Protein AF-A0A0F9CA44-F1 (afdb_monomer_lite)

Sequence (95 aa):
MKGIEESKGGMDEMVSPLTENEASYSPLQLHFLRRLNRLLRLRQEQAPELNGDGVRLIDRAIYATYCDATDVGVAEEAQSLLRRVPAPSSGRTEA

Secondary structure (DSSP, 8-state):
-----------SS-S-S-TTTGGGS-HHHHHHHHHHHHHHHHHHHHTTTS-HHHHHHHHHHHHHHHHHHHHTT-HHHHHHHHHHSPPP-------

Radius of gyration: 18.45 Å; chains: 1; bounding box: 57×18×60 Å

Foldseek 3Di:
DDDDPPPPDDPPPPDDPPPDCPVVDDPQLVVLLVQLLVLLVCLVVCVVVDDPVVNVVSVVSNVVSLVSNVVSPNNVSSVVSVVVRPDPPPPPPDD

Org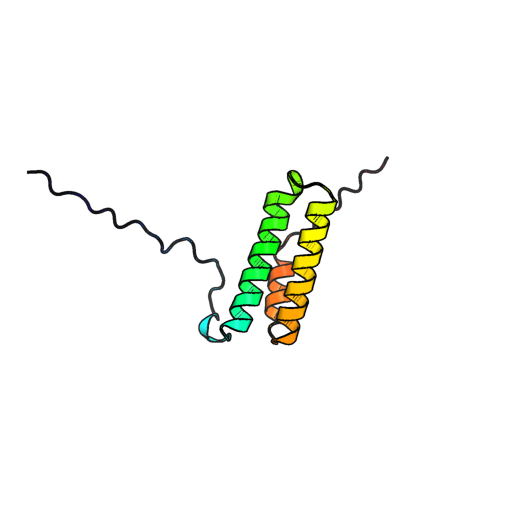anism: NCBI:txid412755

Structure (mmCIF, N/CA/C/O backbone):
data_AF-A0A0F9CA44-F1
#
_entry.id   AF-A0A0F9CA44-F1
#
loop_
_atom_site.group_PDB
_atom_site.id
_atom_site.type_symbol
_atom_site.label_atom_id
_atom_site.label_alt_id
_atom_site.label_comp_id
_atom_site.label_asym_id
_atom_site.label_entity_id
_atom_site.label_seq_id
_atom_site.pdbx_PDB_ins_code
_atom_site.Cartn_x
_atom_site.Cartn_y
_atom_site.Cartn_z
_atom_site.occupancy
_atom_site.B_iso_or_equiv
_atom_site.auth_seq_id
_atom_site.auth_comp_id
_atom_site.auth_asym_id
_atom_site.auth_atom_id
_atom_site.pdbx_PDB_model_num
ATOM 1 N N . MET A 1 1 ? 48.188 8.105 29.517 1.00 41.94 1 MET A N 1
ATOM 2 C CA . MET A 1 1 ? 47.138 7.073 29.376 1.00 41.94 1 MET A CA 1
ATOM 3 C C . MET A 1 1 ? 45.920 7.757 28.780 1.00 41.94 1 MET A C 1
ATOM 5 O O . MET A 1 1 ? 45.415 8.695 29.378 1.00 41.94 1 MET A O 1
ATOM 9 N N . LYS A 1 2 ? 45.585 7.405 27.536 1.00 40.84 2 LYS A N 1
ATOM 10 C CA . LYS A 1 2 ? 44.593 8.074 26.683 1.00 40.84 2 LYS A CA 1
ATOM 11 C C . LYS A 1 2 ? 43.225 7.447 26.976 1.00 40.84 2 LYS A C 1
ATOM 13 O O . LYS A 1 2 ? 43.048 6.264 26.709 1.00 40.84 2 LYS A O 1
ATOM 18 N N . GLY A 1 3 ? 42.326 8.207 27.602 1.00 45.72 3 GLY A N 1
ATOM 19 C CA . GLY A 1 3 ? 40.940 7.800 27.834 1.00 45.72 3 GLY A CA 1
ATOM 20 C C . GLY A 1 3 ? 40.184 7.818 26.512 1.00 45.72 3 GLY A C 1
ATOM 21 O O . GLY A 1 3 ? 40.233 8.807 25.788 1.00 45.72 3 GLY A O 1
ATOM 22 N N . ILE A 1 4 ? 39.589 6.684 26.176 1.00 53.28 4 ILE A N 1
ATOM 23 C CA . ILE A 1 4 ? 38.880 6.417 24.930 1.00 53.28 4 ILE A CA 1
ATOM 24 C C . ILE A 1 4 ? 37.559 7.191 24.950 1.00 53.28 4 ILE A C 1
ATOM 26 O O . ILE A 1 4 ? 36.756 7.025 25.864 1.00 53.28 4 ILE A O 1
ATOM 30 N N . GLU A 1 5 ? 37.358 8.045 23.948 1.00 50.03 5 GLU A N 1
ATOM 31 C CA . GLU A 1 5 ? 36.068 8.651 23.631 1.00 50.03 5 GLU A CA 1
ATOM 32 C C . GLU A 1 5 ? 35.124 7.554 23.132 1.00 50.03 5 GLU A C 1
ATOM 34 O O . GLU A 1 5 ? 35.233 7.083 21.998 1.00 50.03 5 GLU A O 1
ATOM 39 N N . GLU A 1 6 ? 34.184 7.133 23.974 1.00 44.97 6 GLU A N 1
ATOM 40 C CA . GLU A 1 6 ? 33.041 6.350 23.519 1.00 44.97 6 GLU A CA 1
ATOM 41 C C . GLU A 1 6 ? 32.051 7.293 22.825 1.00 44.97 6 GLU A C 1
ATOM 43 O O . GLU A 1 6 ? 31.133 7.847 23.429 1.00 44.97 6 GLU A O 1
ATOM 48 N N . SER A 1 7 ? 32.262 7.481 21.519 1.00 48.00 7 SER A N 1
ATOM 49 C CA . SER A 1 7 ? 31.226 7.933 20.590 1.00 48.00 7 SER A CA 1
ATOM 50 C C . SER A 1 7 ? 30.077 6.930 20.617 1.00 48.00 7 SER A C 1
ATOM 52 O O . SER A 1 7 ? 30.065 5.941 19.881 1.00 48.00 7 SER A O 1
ATOM 54 N N . LYS A 1 8 ? 29.094 7.170 21.484 1.00 47.44 8 LYS A N 1
ATOM 55 C CA . LYS A 1 8 ? 27.826 6.448 21.455 1.00 47.44 8 LYS A CA 1
ATOM 56 C C . LYS A 1 8 ? 27.002 7.027 20.309 1.00 47.44 8 LYS A C 1
ATOM 58 O O . LYS A 1 8 ? 26.297 8.018 20.466 1.00 47.44 8 LYS A O 1
ATOM 63 N N . GLY A 1 9 ? 27.214 6.441 19.131 1.00 41.53 9 GLY A N 1
ATOM 64 C CA . GLY A 1 9 ? 26.587 6.817 17.873 1.00 41.53 9 GLY A CA 1
ATOM 65 C C . GLY A 1 9 ? 25.073 6.942 17.998 1.00 41.53 9 GLY A C 1
ATOM 66 O O . GLY A 1 9 ? 24.399 6.059 18.535 1.00 41.53 9 GLY A O 1
ATOM 67 N N . GLY A 1 10 ? 24.568 8.063 17.484 1.00 48.19 10 GLY A N 1
ATOM 68 C CA . GLY A 1 10 ? 23.154 8.327 17.298 1.00 48.19 10 GLY A CA 1
ATOM 69 C C . GLY A 1 10 ? 22.545 7.293 16.360 1.00 48.19 10 GLY A C 1
ATOM 70 O O . GLY A 1 10 ? 22.714 7.353 15.148 1.00 48.19 10 GLY A O 1
ATOM 71 N N . MET A 1 11 ? 21.822 6.343 16.943 1.00 51.22 11 MET A N 1
ATOM 72 C CA . MET A 1 11 ? 20.852 5.500 16.238 1.00 51.22 11 MET A CA 1
ATOM 73 C C . MET A 1 11 ? 19.429 6.068 16.373 1.00 51.22 11 MET A C 1
ATOM 75 O O . MET A 1 11 ? 18.460 5.358 16.128 1.00 51.22 11 MET A O 1
ATOM 79 N N . ASP A 1 12 ? 19.306 7.337 16.771 1.00 48.59 12 ASP A N 1
ATOM 80 C CA . ASP A 1 12 ? 18.025 8.007 17.037 1.00 48.59 12 ASP A CA 1
ATOM 81 C C . ASP A 1 12 ? 17.552 8.881 15.857 1.00 48.59 12 ASP A C 1
ATOM 83 O O . ASP A 1 12 ? 16.457 9.428 15.869 1.00 48.59 12 ASP A O 1
ATOM 87 N N . GLU A 1 13 ? 18.356 8.983 14.791 1.00 48.31 13 GLU A N 1
ATOM 88 C CA . GLU A 1 13 ? 18.127 9.908 13.666 1.00 48.31 13 GLU A CA 1
ATOM 89 C C . GLU A 1 13 ? 17.615 9.214 12.385 1.00 48.31 13 GLU A C 1
ATOM 91 O O . GLU A 1 13 ? 17.749 9.735 11.282 1.00 48.31 13 GLU A O 1
ATOM 96 N N . MET A 1 14 ? 17.038 8.009 12.491 1.00 50.22 14 MET A N 1
ATOM 97 C CA . MET A 1 14 ? 16.474 7.291 11.329 1.00 50.22 14 MET A CA 1
ATOM 98 C C . MET A 1 14 ? 15.039 6.782 11.515 1.00 50.22 14 MET A C 1
ATOM 100 O O . MET A 1 14 ? 14.588 5.907 10.771 1.00 50.22 14 MET A O 1
ATOM 104 N N . VAL A 1 15 ? 14.272 7.355 12.446 1.00 53.69 15 VAL A N 1
ATOM 105 C CA . VAL A 1 15 ? 12.827 7.094 12.528 1.00 53.69 15 VAL A CA 1
ATOM 106 C C . VAL A 1 15 ? 12.071 8.246 11.867 1.00 53.69 15 VAL A C 1
ATOM 108 O O . VAL A 1 15 ? 12.215 9.413 12.207 1.00 53.69 15 VAL A O 1
ATOM 111 N N . SER A 1 16 ? 11.336 7.872 10.824 1.00 52.00 16 SER A N 1
ATOM 112 C CA . SER A 1 16 ? 10.663 8.718 9.836 1.00 52.00 16 SER A CA 1
ATOM 113 C C . SER A 1 16 ? 9.702 9.766 10.430 1.0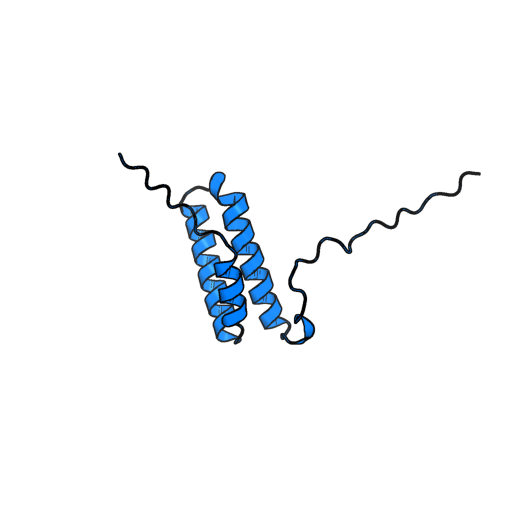0 52.00 16 SER A C 1
ATOM 115 O O . SER A 1 16 ? 9.187 9.563 11.526 1.00 52.00 16 SER A O 1
ATOM 117 N N . PRO A 1 17 ? 9.370 10.837 9.673 1.00 50.41 17 PRO A N 1
ATOM 118 C CA . PRO A 1 17 ? 8.474 11.923 10.089 1.00 50.41 17 PRO A CA 1
ATOM 119 C C . PRO A 1 17 ? 6.998 11.477 10.103 1.00 50.41 17 PRO A C 1
ATOM 121 O O . PRO A 1 17 ? 6.183 11.911 9.284 1.00 50.41 17 PRO A O 1
ATOM 124 N N . LEU A 1 18 ? 6.677 10.560 11.015 1.00 56.53 18 LEU A N 1
ATOM 125 C CA . LEU A 1 18 ? 5.329 10.192 11.455 1.00 56.53 18 LEU A CA 1
ATOM 126 C C . LEU A 1 18 ? 5.091 10.735 12.876 1.00 56.53 18 LEU A C 1
ATOM 128 O O . LEU A 1 18 ? 4.464 10.099 13.712 1.00 56.53 18 LEU A O 1
ATOM 132 N N . THR A 1 19 ? 5.634 11.911 13.176 1.00 59.47 19 THR A N 1
ATOM 133 C CA . THR A 1 19 ? 5.283 12.691 14.365 1.00 59.47 19 THR A CA 1
ATOM 134 C C . THR A 1 19 ? 3.873 13.227 14.093 1.00 59.47 19 THR A C 1
ATOM 136 O O . THR A 1 19 ? 3.700 13.987 13.147 1.00 59.47 19 THR A O 1
ATOM 139 N N . GLU A 1 20 ? 2.789 12.767 14.722 1.00 49.62 20 GLU A N 1
ATOM 140 C CA . GLU A 1 20 ? 2.474 12.996 16.140 1.00 49.62 20 GLU A CA 1
ATOM 141 C C . GLU A 1 20 ? 1.496 11.948 16.739 1.00 49.62 20 GLU A C 1
ATOM 143 O O . GLU A 1 20 ? 1.004 12.142 17.846 1.00 49.62 20 GLU A O 1
ATOM 148 N N . ASN A 1 21 ? 1.198 10.833 16.052 1.00 53.09 21 ASN A N 1
ATOM 149 C CA . ASN A 1 21 ? 0.082 9.951 16.450 1.00 53.09 21 ASN A CA 1
ATOM 150 C C . ASN A 1 21 ? 0.399 8.440 16.499 1.00 53.09 21 ASN A C 1
ATOM 152 O O . ASN A 1 21 ? -0.521 7.632 16.589 1.00 53.09 21 ASN A O 1
ATOM 156 N N . GLU A 1 22 ? 1.676 8.023 16.468 1.00 57.62 22 GLU A N 1
ATOM 157 C CA . GLU A 1 22 ? 2.050 6.590 16.505 1.00 57.62 22 GLU A CA 1
ATOM 158 C C . GLU A 1 22 ? 1.471 5.834 17.720 1.00 57.62 22 GLU A C 1
ATOM 160 O O . GLU A 1 22 ? 1.185 4.644 17.608 1.00 57.62 22 GLU A O 1
ATOM 165 N N . ALA A 1 23 ? 1.233 6.514 18.850 1.00 59.03 23 ALA A N 1
ATOM 166 C CA . A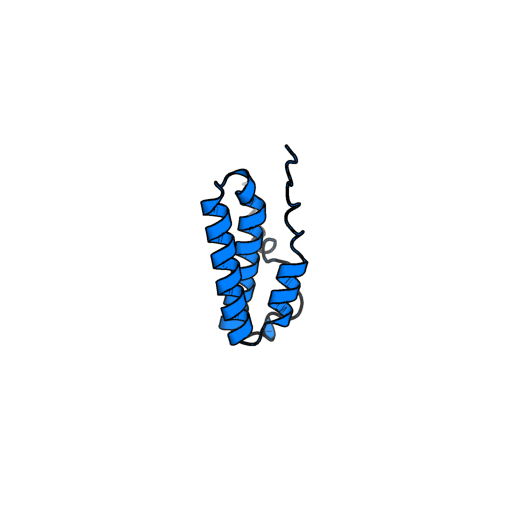LA A 1 23 ? 0.631 5.923 20.051 1.00 59.03 23 ALA A CA 1
ATOM 167 C C . ALA A 1 23 ? -0.871 5.594 19.913 1.00 59.03 23 ALA A C 1
ATOM 169 O O . ALA A 1 23 ? -1.401 4.829 20.717 1.00 59.03 23 ALA A O 1
ATOM 170 N N . SER A 1 24 ? -1.551 6.156 18.911 1.00 76.62 24 SER A N 1
ATOM 171 C CA . SER A 1 24 ? -2.995 5.988 18.694 1.00 76.62 24 SER A CA 1
ATOM 172 C C . SER A 1 24 ? -3.332 4.830 17.755 1.00 76.62 24 SER A C 1
ATOM 174 O O . SER A 1 24 ? -4.499 4.459 17.638 1.00 76.62 24 SER A O 1
ATOM 176 N N . TYR A 1 25 ? -2.330 4.245 17.092 1.00 84.31 25 TYR A N 1
ATOM 177 C CA . TYR A 1 25 ? -2.527 3.133 16.167 1.00 84.31 25 TYR A CA 1
ATOM 178 C C . TYR A 1 25 ? -2.165 1.802 16.814 1.00 84.31 25 TYR A C 1
ATOM 180 O O . TYR A 1 25 ? -1.180 1.667 17.540 1.00 84.31 25 TYR A O 1
ATOM 188 N N . SER A 1 26 ? -2.935 0.771 16.483 1.00 91.75 26 SER A N 1
ATOM 189 C CA . SER A 1 26 ? -2.563 -0.598 16.820 1.00 91.75 26 SER A CA 1
ATOM 190 C C . SER A 1 26 ? -1.264 -1.004 16.100 1.00 91.75 26 SER A C 1
ATOM 192 O O . SER A 1 26 ? -0.967 -0.500 15.009 1.00 91.75 26 SER A O 1
ATOM 194 N N . PRO A 1 27 ? -0.508 -1.981 16.633 1.00 91.75 27 PRO A N 1
ATOM 195 C CA . PRO A 1 27 ? 0.694 -2.493 15.972 1.00 91.75 27 PRO A CA 1
ATOM 196 C C . PRO A 1 27 ? 0.451 -2.957 14.528 1.00 91.75 27 PRO A C 1
ATOM 198 O O . PRO A 1 27 ? 1.321 -2.804 13.670 1.00 91.75 27 PRO A O 1
ATOM 201 N N . LEU A 1 28 ? -0.741 -3.493 14.245 1.00 92.88 28 LEU A N 1
ATOM 202 C CA . LEU A 1 28 ? -1.136 -3.941 12.911 1.00 92.88 28 LEU A CA 1
ATOM 203 C C . LEU A 1 28 ? -1.352 -2.763 11.949 1.00 92.88 28 LEU A C 1
ATOM 205 O O . LEU A 1 28 ? -0.843 -2.774 10.830 1.00 92.88 28 LEU A O 1
ATOM 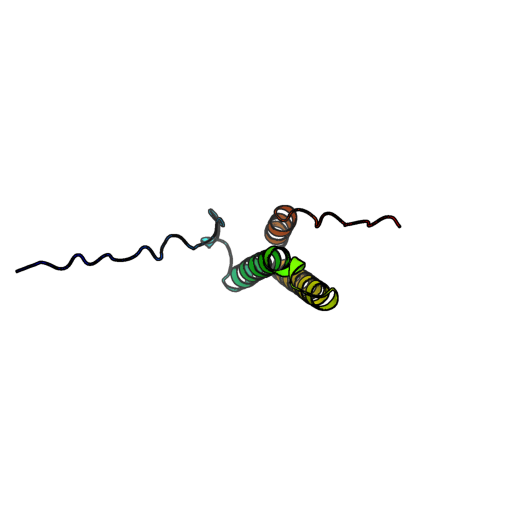209 N N . GLN A 1 29 ? -2.048 -1.719 12.398 1.00 93.50 29 GLN A N 1
ATOM 210 C CA . GLN A 1 29 ? -2.235 -0.486 11.629 1.00 93.50 29 GLN A CA 1
ATOM 211 C C . GLN A 1 29 ? -0.888 0.169 11.305 1.00 93.50 29 GLN A C 1
ATOM 213 O O . GLN A 1 29 ? -0.607 0.504 10.152 1.00 93.50 29 GLN A O 1
ATOM 218 N N . LEU A 1 30 ? -0.007 0.260 12.302 1.00 93.50 30 LEU A N 1
ATOM 219 C CA . LEU A 1 30 ? 1.329 0.817 12.129 1.00 93.50 30 LEU A CA 1
ATOM 220 C C . LEU A 1 30 ? 2.180 -0.013 11.156 1.00 93.50 30 LEU A C 1
ATOM 222 O O . LEU A 1 30 ? 2.927 0.551 10.354 1.00 93.50 30 LEU A O 1
ATOM 226 N N . HIS A 1 31 ? 2.048 -1.345 11.182 1.00 94.75 31 HIS A N 1
ATOM 227 C CA . HIS A 1 31 ? 2.712 -2.230 10.225 1.00 94.75 31 HIS A CA 1
ATOM 228 C C . HIS A 1 31 ? 2.333 -1.883 8.781 1.00 94.75 31 HIS A C 1
ATOM 230 O O . HIS A 1 31 ? 3.225 -1.698 7.949 1.00 94.75 31 HIS A O 1
ATOM 236 N N . PHE A 1 32 ? 1.037 -1.749 8.483 1.00 94.94 32 PHE A N 1
ATOM 237 C CA . PHE A 1 32 ? 0.580 -1.437 7.129 1.00 94.94 32 PHE A CA 1
ATOM 238 C C . PHE A 1 32 ? 1.001 -0.038 6.676 1.00 94.94 32 PHE A C 1
ATOM 240 O O . PHE A 1 32 ? 1.497 0.105 5.559 1.00 94.94 32 PHE A O 1
ATOM 247 N N . LEU A 1 33 ? 0.925 0.974 7.546 1.00 94.12 33 LEU A N 1
ATOM 248 C CA . LEU A 1 33 ? 1.379 2.333 7.220 1.00 94.12 33 LEU A CA 1
ATOM 249 C C . LEU A 1 33 ? 2.888 2.392 6.937 1.00 94.12 33 LEU A C 1
ATOM 251 O O . LEU A 1 33 ? 3.316 2.975 5.937 1.00 94.12 33 LEU A O 1
ATOM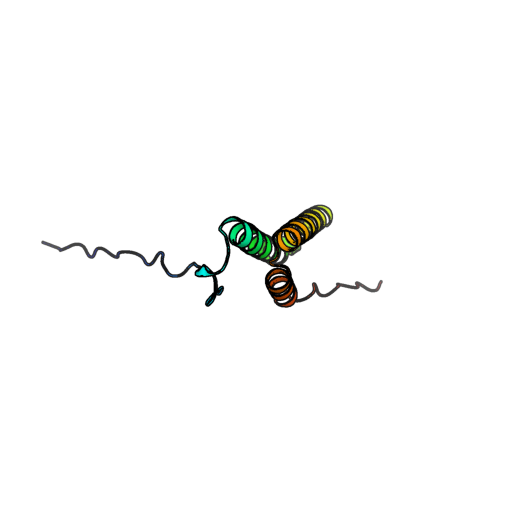 255 N N . ARG A 1 34 ? 3.710 1.735 7.767 1.00 94.19 34 ARG A N 1
ATOM 256 C CA . ARG A 1 34 ? 5.168 1.657 7.561 1.00 94.19 34 ARG A CA 1
ATOM 257 C C . ARG A 1 34 ? 5.515 0.898 6.285 1.00 94.19 34 ARG A C 1
ATOM 259 O O . ARG A 1 34 ? 6.375 1.333 5.518 1.00 94.19 34 ARG A O 1
ATOM 266 N N . ARG A 1 35 ? 4.832 -0.220 6.032 1.00 95.44 35 ARG A N 1
ATOM 267 C CA . ARG A 1 35 ? 5.006 -1.009 4.809 1.00 95.44 35 ARG A CA 1
ATOM 268 C C . ARG A 1 35 ? 4.636 -0.199 3.569 1.00 95.44 35 ARG A C 1
ATOM 270 O O . ARG A 1 35 ? 5.407 -0.201 2.611 1.00 95.44 35 ARG A O 1
ATOM 277 N N . LEU A 1 36 ? 3.515 0.521 3.600 1.00 95.38 36 LEU A N 1
ATOM 278 C CA . LEU A 1 36 ? 3.070 1.373 2.501 1.00 95.38 36 LEU A CA 1
ATOM 279 C C . LEU A 1 36 ? 4.099 2.469 2.212 1.00 95.38 36 LEU A C 1
ATOM 281 O O . LEU A 1 36 ? 4.522 2.625 1.070 1.00 95.38 36 LEU A O 1
ATOM 285 N N . ASN A 1 37 ? 4.573 3.168 3.248 1.00 93.62 37 ASN A N 1
ATOM 286 C CA . ASN A 1 37 ? 5.611 4.187 3.104 1.00 93.62 37 ASN A CA 1
ATOM 287 C C . ASN A 1 37 ? 6.894 3.617 2.475 1.00 93.62 37 ASN A C 1
ATOM 289 O O . ASN A 1 37 ? 7.431 4.193 1.530 1.00 93.62 37 ASN A O 1
ATOM 293 N N . ARG A 1 38 ? 7.350 2.446 2.935 1.00 94.56 38 ARG A N 1
ATOM 294 C CA . ARG A 1 38 ? 8.533 1.783 2.376 1.00 94.56 38 ARG A CA 1
ATOM 295 C C . ARG A 1 38 ? 8.359 1.438 0.899 1.00 94.56 38 ARG A C 1
ATOM 297 O O . ARG A 1 38 ? 9.276 1.672 0.121 1.00 94.56 38 ARG A O 1
ATOM 304 N N . LEU A 1 39 ? 7.210 0.887 0.507 1.00 94.44 39 LEU A N 1
ATOM 305 C CA . LEU A 1 39 ? 6.940 0.536 -0.891 1.00 94.44 39 LEU A CA 1
ATOM 306 C C . LEU A 1 39 ? 6.882 1.775 -1.789 1.00 94.44 39 LEU A C 1
ATOM 308 O O . LEU A 1 39 ? 7.392 1.751 -2.904 1.00 94.44 39 LEU A O 1
ATOM 312 N N . LEU A 1 40 ? 6.313 2.870 -1.286 1.00 93.44 40 LEU A N 1
ATOM 313 C CA . LEU A 1 40 ? 6.278 4.151 -1.986 1.00 93.44 40 LEU A CA 1
ATOM 314 C C . LEU A 1 40 ? 7.679 4.729 -2.211 1.00 93.44 40 LEU A C 1
ATOM 316 O O . LEU A 1 40 ? 7.967 5.216 -3.303 1.00 93.44 40 LEU A O 1
ATOM 320 N N . ARG A 1 41 ? 8.562 4.629 -1.212 1.00 92.25 41 ARG A N 1
ATOM 321 C CA . ARG A 1 41 ? 9.974 5.006 -1.357 1.00 92.25 41 ARG A CA 1
ATOM 322 C C . ARG A 1 41 ? 10.701 4.100 -2.339 1.00 92.25 41 ARG A C 1
ATOM 324 O O . ARG A 1 41 ? 11.335 4.603 -3.256 1.00 92.25 41 ARG A O 1
ATOM 331 N N . LEU A 1 42 ? 10.520 2.784 -2.218 1.00 92.19 42 LEU A N 1
ATOM 332 C CA . LEU A 1 42 ? 11.111 1.800 -3.127 1.00 92.19 42 LEU A CA 1
ATOM 333 C C . LEU A 1 42 ? 10.722 2.075 -4.584 1.00 92.19 42 LEU A C 1
ATOM 335 O O . LEU A 1 42 ? 11.565 2.020 -5.471 1.00 92.19 42 LEU A O 1
ATOM 339 N N . ARG A 1 43 ? 9.454 2.426 -4.821 1.00 91.00 43 ARG A N 1
ATOM 340 C CA . ARG A 1 43 ? 8.961 2.817 -6.140 1.00 91.00 43 ARG A CA 1
ATOM 341 C C . ARG A 1 43 ? 9.696 4.033 -6.696 1.00 91.00 43 ARG A C 1
ATOM 343 O O . ARG A 1 43 ? 9.984 4.051 -7.880 1.00 91.00 43 ARG A O 1
ATOM 350 N N . GLN A 1 44 ? 9.970 5.050 -5.885 1.00 90.00 44 GLN A N 1
ATOM 351 C CA . GLN A 1 44 ? 10.675 6.250 -6.348 1.00 90.00 44 GLN A CA 1
ATOM 352 C C . GLN A 1 44 ? 12.169 5.991 -6.554 1.00 90.00 44 GLN A C 1
ATOM 354 O O . GLN A 1 44 ? 12.725 6.380 -7.575 1.00 90.00 44 GLN A O 1
ATOM 359 N N . GLU A 1 45 ? 12.799 5.332 -5.582 1.00 91.75 45 GLU A N 1
ATOM 360 C CA . GLU A 1 45 ? 14.243 5.115 -5.533 1.00 91.75 45 GLU A CA 1
ATOM 361 C C . GLU A 1 45 ? 14.694 4.099 -6.598 1.00 91.75 45 GLU A C 1
ATOM 363 O O . GLU A 1 45 ? 15.729 4.302 -7.221 1.00 91.75 45 GLU A O 1
ATOM 368 N N . GLN A 1 46 ? 13.909 3.043 -6.857 1.00 89.06 46 GLN A N 1
ATOM 369 C CA . GLN A 1 46 ? 14.304 1.951 -7.762 1.00 89.06 46 GLN A CA 1
ATOM 370 C C . GLN A 1 46 ? 13.588 1.933 -9.116 1.00 89.06 46 GLN A C 1
ATOM 372 O O . GLN A 1 46 ? 13.991 1.168 -9.989 1.00 89.06 46 GLN A O 1
ATOM 377 N N . ALA A 1 47 ? 12.563 2.763 -9.353 1.00 86.81 47 ALA A N 1
ATOM 378 C CA . ALA A 1 47 ? 11.920 2.824 -10.674 1.00 86.81 47 ALA A CA 1
ATOM 379 C C . ALA A 1 47 ? 12.887 3.053 -11.854 1.00 86.81 47 ALA A C 1
ATOM 381 O O . ALA A 1 47 ? 12.642 2.452 -12.897 1.00 86.81 47 ALA A O 1
ATOM 382 N N . PRO A 1 48 ? 13.966 3.859 -11.739 1.00 89.75 48 PRO A N 1
ATOM 383 C CA . PRO A 1 48 ? 14.918 4.039 -12.839 1.00 89.75 48 PRO A CA 1
ATOM 384 C C . PRO A 1 48 ? 15.737 2.783 -13.169 1.00 89.75 48 PRO A C 1
ATOM 386 O O . PRO A 1 48 ? 16.213 2.640 -14.292 1.00 89.75 48 PRO A O 1
ATOM 389 N N . GLU A 1 49 ? 15.922 1.893 -12.194 1.00 90.50 49 GLU A N 1
ATOM 390 C CA . GLU A 1 49 ? 16.756 0.690 -12.311 1.00 90.50 49 GLU A CA 1
ATOM 391 C C . GLU A 1 49 ? 15.932 -0.568 -12.629 1.00 90.50 49 GLU A C 1
ATOM 393 O O . GLU A 1 49 ? 16.467 -1.573 -13.100 1.00 90.50 49 GLU A O 1
ATOM 398 N N . LEU A 1 50 ? 14.620 -0.524 -12.382 1.00 90.12 50 LEU A N 1
ATOM 399 C CA . LEU A 1 50 ? 13.706 -1.631 -12.627 1.00 90.12 50 LEU A CA 1
ATOM 400 C C . LEU A 1 50 ? 13.147 -1.603 -14.050 1.00 90.12 50 LEU A C 1
ATOM 402 O O . LEU A 1 50 ? 12.856 -0.560 -14.630 1.00 90.12 50 LEU A O 1
ATOM 406 N N . ASN A 1 51 ? 12.910 -2.794 -14.596 1.00 91.19 51 ASN A N 1
ATOM 407 C CA . ASN A 1 51 ? 12.102 -2.937 -15.800 1.00 91.19 51 ASN A CA 1
ATOM 408 C C . ASN A 1 51 ? 10.615 -2.655 -15.498 1.00 91.19 51 ASN A C 1
ATOM 410 O O . ASN A 1 51 ? 10.181 -2.613 -14.343 1.00 91.19 51 ASN A O 1
ATOM 414 N N . GLY A 1 52 ? 9.807 -2.494 -16.551 1.00 88.19 52 GLY A N 1
ATOM 415 C CA . GLY A 1 52 ? 8.382 -2.178 -16.404 1.00 88.19 52 GLY A CA 1
ATOM 416 C C . GLY A 1 52 ? 7.609 -3.185 -15.542 1.00 88.19 52 GLY A C 1
ATOM 417 O O . GLY A 1 52 ? 6.723 -2.792 -14.785 1.00 88.19 52 GLY A O 1
ATOM 418 N N . ASP A 1 53 ? 7.971 -4.469 -15.585 1.00 91.62 53 ASP A N 1
ATOM 419 C CA . ASP A 1 53 ? 7.341 -5.493 -14.746 1.00 91.62 53 ASP A CA 1
ATOM 420 C C . ASP A 1 53 ? 7.706 -5.363 -13.265 1.00 91.62 53 ASP A C 1
ATOM 422 O O . ASP A 1 53 ? 6.836 -5.532 -12.409 1.00 91.62 53 ASP A O 1
ATOM 426 N N . GLY A 1 54 ? 8.949 -4.994 -12.949 1.00 90.88 54 GLY A N 1
ATOM 427 C CA . GLY A 1 54 ? 9.384 -4.694 -11.587 1.00 90.88 54 GLY A CA 1
ATOM 428 C C . GLY A 1 54 ? 8.609 -3.521 -10.991 1.00 90.88 54 GLY A C 1
ATOM 429 O O . GLY A 1 54 ? 8.092 -3.621 -9.878 1.00 90.88 54 GLY A O 1
ATOM 430 N N . VAL A 1 55 ? 8.430 -2.447 -11.766 1.00 92.38 55 VAL A N 1
ATOM 431 C CA . VAL A 1 55 ? 7.615 -1.292 -11.352 1.00 92.38 55 VAL A CA 1
ATOM 432 C C . VAL A 1 55 ? 6.160 -1.707 -11.115 1.00 92.38 55 VAL A C 1
ATOM 434 O O . VAL A 1 55 ? 5.588 -1.392 -10.071 1.00 92.38 55 VAL A O 1
ATOM 437 N N . ARG A 1 56 ? 5.571 -2.492 -12.027 1.00 92.81 56 ARG A N 1
ATOM 438 C CA . ARG A 1 56 ? 4.196 -2.999 -11.882 1.00 92.81 56 ARG A CA 1
ATOM 439 C C . ARG A 1 56 ? 4.015 -3.895 -10.659 1.00 92.81 56 ARG A C 1
ATOM 441 O O . ARG A 1 56 ? 2.944 -3.887 -10.052 1.00 92.81 56 ARG A O 1
ATOM 448 N N . LEU A 1 57 ? 5.030 -4.674 -10.294 1.00 95.31 57 LEU A N 1
ATOM 449 C CA . LEU A 1 57 ? 4.988 -5.529 -9.111 1.00 95.31 57 LEU A CA 1
ATOM 450 C C . LEU A 1 57 ? 4.993 -4.697 -7.822 1.00 95.31 57 LEU A C 1
ATOM 452 O O . LEU A 1 57 ? 4.238 -5.000 -6.896 1.00 95.31 57 LEU A O 1
ATOM 456 N N . ILE A 1 58 ? 5.767 -3.610 -7.789 1.00 93.94 58 ILE A N 1
ATOM 457 C CA . ILE A 1 58 ? 5.738 -2.646 -6.682 1.00 93.94 58 ILE A CA 1
ATOM 458 C C . ILE A 1 58 ? 4.379 -1.940 -6.620 1.00 93.94 58 ILE A C 1
ATOM 460 O O . ILE A 1 58 ? 3.787 -1.881 -5.545 1.00 93.94 58 ILE A O 1
ATOM 464 N N . ASP A 1 59 ? 3.834 -1.485 -7.751 1.00 93.75 59 ASP A N 1
ATOM 465 C CA . ASP A 1 59 ? 2.502 -0.865 -7.812 1.00 93.75 59 ASP A CA 1
ATOM 466 C C . ASP A 1 59 ? 1.410 -1.803 -7.280 1.00 93.75 59 ASP A C 1
ATOM 468 O O . ASP A 1 59 ? 0.544 -1.398 -6.500 1.00 93.75 59 ASP A O 1
ATOM 472 N N . ARG A 1 60 ? 1.484 -3.091 -7.636 1.00 96.56 60 ARG A N 1
ATOM 473 C CA . ARG A 1 60 ? 0.582 -4.130 -7.122 1.00 96.56 60 ARG A CA 1
ATOM 474 C C . ARG A 1 60 ? 0.710 -4.285 -5.606 1.00 96.56 60 ARG A C 1
ATOM 476 O O . ARG A 1 60 ? -0.305 -4.398 -4.921 1.00 96.56 60 ARG A O 1
ATOM 483 N N . ALA A 1 61 ? 1.936 -4.285 -5.083 1.00 95.94 61 ALA A N 1
ATOM 484 C CA . ALA A 1 61 ? 2.194 -4.399 -3.650 1.00 95.94 61 ALA A CA 1
ATOM 485 C C . ALA A 1 61 ? 1.715 -3.161 -2.875 1.00 95.94 61 ALA A C 1
ATOM 487 O O . ALA A 1 61 ? 1.178 -3.305 -1.775 1.00 95.94 61 ALA A O 1
ATOM 488 N N . ILE A 1 62 ? 1.871 -1.962 -3.445 1.00 95.94 62 ILE A N 1
ATOM 489 C CA . ILE A 1 62 ? 1.345 -0.707 -2.888 1.00 95.94 62 ILE A CA 1
ATOM 490 C C . ILE A 1 62 ? -0.175 -0.789 -2.791 1.00 95.94 62 ILE A C 1
ATOM 492 O O . ILE A 1 62 ? -0.723 -0.542 -1.721 1.00 95.94 62 ILE A O 1
ATOM 496 N N . TYR A 1 63 ? -0.843 -1.185 -3.878 1.00 96.38 63 TYR A N 1
ATOM 497 C CA . TYR A 1 63 ? -2.299 -1.305 -3.905 1.00 96.38 63 TYR A CA 1
ATOM 498 C C . TYR A 1 63 ? -2.815 -2.315 -2.873 1.00 96.38 63 TYR A C 1
ATOM 500 O O . TYR A 1 63 ? -3.704 -1.984 -2.096 1.00 96.38 63 TYR A O 1
ATOM 508 N N . ALA A 1 64 ? -2.215 -3.508 -2.801 1.00 97.38 64 ALA A N 1
ATOM 509 C CA . ALA A 1 64 ? -2.589 -4.511 -1.802 1.00 97.38 64 ALA A CA 1
ATOM 510 C C . ALA A 1 64 ? -2.410 -3.986 -0.367 1.00 97.38 64 ALA A C 1
ATOM 512 O O . ALA A 1 64 ? -3.328 -4.068 0.438 1.00 97.38 64 ALA A O 1
ATOM 513 N N . THR A 1 65 ? -1.269 -3.351 -0.078 1.00 97.06 65 THR A N 1
ATOM 514 C CA . THR A 1 65 ? -1.000 -2.782 1.254 1.00 97.06 65 THR A CA 1
ATOM 515 C C . THR A 1 65 ? -1.968 -1.641 1.597 1.00 97.06 65 THR A C 1
ATOM 517 O O . THR A 1 65 ? -2.325 -1.464 2.757 1.00 97.06 65 THR A O 1
ATOM 520 N N . TYR A 1 66 ? -2.405 -0.859 0.605 1.00 96.50 66 TYR A N 1
ATOM 521 C CA . TYR A 1 66 ? -3.425 0.173 0.793 1.00 96.50 66 TYR A CA 1
ATOM 522 C C . TYR A 1 66 ? -4.800 -0.427 1.119 1.00 96.50 66 TYR A C 1
ATOM 524 O O . TYR A 1 66 ? -5.486 0.086 2.003 1.00 96.50 66 TYR A O 1
ATOM 532 N N . CYS A 1 67 ? -5.196 -1.511 0.444 1.00 97.00 67 CYS A N 1
ATOM 533 C CA . CYS A 1 67 ? -6.413 -2.248 0.789 1.00 97.00 67 CYS A CA 1
ATOM 534 C C . CYS A 1 67 ? -6.338 -2.765 2.229 1.00 97.00 67 CYS A C 1
ATOM 536 O O . CYS A 1 67 ? -7.227 -2.455 3.013 1.00 97.00 67 CYS A O 1
ATOM 538 N N . ASP A 1 68 ? -5.232 -3.406 2.613 1.00 96.69 68 ASP A N 1
ATOM 539 C CA . ASP A 1 68 ? -5.043 -3.893 3.983 1.00 96.69 68 ASP A CA 1
ATOM 540 C C . ASP A 1 68 ? -5.119 -2.751 5.017 1.00 96.69 68 ASP A C 1
ATOM 542 O O . ASP A 1 68 ? -5.772 -2.877 6.052 1.00 96.69 68 ASP A O 1
ATOM 546 N N . ALA A 1 69 ? -4.491 -1.603 4.729 1.00 94.44 69 ALA A N 1
ATOM 547 C CA . ALA A 1 69 ? -4.562 -0.400 5.563 1.00 94.44 69 ALA A CA 1
ATOM 548 C C . ALA A 1 69 ? -5.998 0.147 5.687 1.00 94.44 69 ALA A C 1
ATOM 550 O O . ALA A 1 69 ? -6.398 0.625 6.750 1.00 94.44 69 ALA A O 1
ATOM 551 N N . THR A 1 70 ? -6.779 0.060 4.608 1.00 95.25 70 THR A N 1
ATOM 552 C CA . THR A 1 70 ? -8.191 0.459 4.584 1.00 95.25 70 THR A CA 1
ATOM 553 C C . THR A 1 70 ? -9.036 -0.488 5.432 1.00 95.25 70 THR A C 1
ATOM 555 O O . THR A 1 70 ? -9.840 -0.024 6.239 1.00 95.25 70 THR A O 1
ATOM 558 N N . ASP A 1 71 ? -8.798 -1.794 5.322 1.00 95.94 71 ASP A N 1
ATOM 559 C CA . ASP A 1 71 ? -9.531 -2.830 6.054 1.00 95.94 71 ASP A CA 1
ATOM 560 C C . ASP A 1 71 ? -9.297 -2.752 7.569 1.00 95.94 71 ASP A C 1
ATOM 562 O O . ASP A 1 71 ? -10.203 -3.026 8.356 1.00 95.94 71 ASP A O 1
ATOM 566 N N . VAL A 1 72 ? -8.110 -2.310 8.003 1.00 93.94 72 VAL A N 1
ATOM 567 C CA . VAL A 1 72 ? -7.815 -2.058 9.427 1.00 93.94 72 VAL A CA 1
ATOM 568 C C . VAL A 1 72 ? -8.168 -0.638 9.897 1.00 93.94 72 VAL A C 1
ATOM 570 O O . VAL A 1 72 ? -7.860 -0.276 11.036 1.00 93.94 72 VAL A O 1
ATOM 573 N N . GLY A 1 73 ? -8.806 0.173 9.048 1.00 93.88 73 GLY A N 1
ATOM 574 C CA . GLY A 1 73 ? -9.379 1.469 9.420 1.00 93.88 73 GLY A CA 1
ATOM 575 C C . GLY A 1 73 ? -8.423 2.668 9.423 1.00 93.88 73 GLY A C 1
ATOM 576 O O . GLY A 1 73 ? -8.761 3.679 10.026 1.00 93.88 73 GLY A O 1
ATOM 577 N N . VAL A 1 74 ? -7.263 2.595 8.758 1.00 94.38 74 VAL A N 1
ATOM 578 C CA . VAL A 1 74 ? -6.305 3.725 8.621 1.00 94.38 74 VAL A CA 1
ATOM 579 C C . VAL A 1 74 ? -6.220 4.245 7.185 1.00 94.38 74 VAL A C 1
ATOM 581 O O . VAL A 1 74 ? -5.152 4.539 6.641 1.00 94.38 74 VAL A O 1
ATOM 584 N N . ALA A 1 75 ? -7.381 4.320 6.534 1.00 93.25 75 ALA A N 1
ATOM 585 C CA . ALA A 1 75 ? -7.495 4.742 5.144 1.00 93.25 75 ALA A CA 1
ATOM 586 C C . ALA A 1 75 ? -7.040 6.196 4.931 1.00 93.25 75 ALA A C 1
ATOM 588 O O . ALA A 1 75 ? -6.417 6.495 3.912 1.00 93.25 75 ALA A O 1
ATOM 589 N N . GLU A 1 76 ? -7.322 7.102 5.873 1.00 92.62 76 GLU A N 1
ATOM 590 C CA . GLU A 1 76 ? -6.968 8.520 5.735 1.00 92.62 76 GLU A CA 1
ATOM 591 C C . GLU A 1 76 ? -5.453 8.736 5.770 1.00 92.62 76 GLU A C 1
ATOM 593 O O . GLU A 1 76 ? -4.892 9.424 4.910 1.00 92.62 76 GLU A O 1
ATOM 598 N N . GLU A 1 77 ? -4.761 8.086 6.702 1.00 92.56 77 GLU A N 1
ATOM 599 C CA . GLU A 1 77 ? -3.306 8.121 6.801 1.00 92.56 77 GLU A CA 1
ATOM 600 C C . GLU A 1 77 ? -2.661 7.485 5.572 1.00 92.56 77 GLU A C 1
ATOM 602 O O . GLU A 1 77 ? -1.715 8.040 5.005 1.00 92.56 77 GLU A O 1
ATOM 607 N N . ALA A 1 78 ? -3.200 6.356 5.106 1.00 93.12 78 ALA A N 1
ATOM 608 C CA . ALA A 1 78 ? -2.732 5.705 3.891 1.00 93.12 78 ALA A CA 1
ATOM 609 C C . ALA A 1 78 ? -2.895 6.612 2.655 1.00 93.12 78 ALA A C 1
ATOM 611 O O . ALA A 1 78 ? -1.975 6.725 1.842 1.00 93.12 78 ALA A O 1
ATOM 612 N N . GLN A 1 79 ? -4.018 7.327 2.530 1.00 93.12 79 GLN A N 1
ATOM 613 C CA . GLN A 1 79 ? -4.225 8.316 1.466 1.00 93.12 79 GLN A CA 1
ATOM 614 C C . GLN A 1 79 ? -3.272 9.508 1.585 1.00 93.12 79 GLN A C 1
ATOM 616 O O . GLN A 1 79 ? -2.745 9.974 0.573 1.00 93.12 79 GLN A O 1
ATOM 621 N N . SER A 1 80 ? -3.020 9.992 2.802 1.00 92.12 80 SER A N 1
ATOM 622 C CA . SER A 1 80 ? -2.043 11.055 3.050 1.00 92.12 80 SER A CA 1
ATOM 623 C C . SER A 1 80 ? -0.647 10.641 2.574 1.00 92.12 80 SER A C 1
ATOM 625 O O . SER A 1 80 ? 0.019 11.393 1.860 1.00 92.12 80 SER A O 1
ATOM 627 N N . LEU A 1 81 ? -0.234 9.401 2.859 1.00 90.94 81 LEU A N 1
ATOM 628 C CA . LEU A 1 81 ? 1.025 8.840 2.363 1.00 90.94 81 LEU A CA 1
ATOM 629 C C . LEU A 1 81 ? 1.083 8.787 0.831 1.00 90.94 81 LEU A C 1
ATOM 631 O O . LEU A 1 81 ? 2.105 9.157 0.255 1.00 90.94 81 LEU A O 1
ATOM 635 N N . LEU A 1 82 ? -0.004 8.386 0.166 1.00 90.12 82 LEU A N 1
ATOM 636 C CA . LEU A 1 82 ? -0.072 8.349 -1.299 1.00 90.12 82 LEU A CA 1
ATOM 637 C C . LEU A 1 82 ? 0.024 9.746 -1.928 1.00 90.12 82 LEU A C 1
ATOM 639 O O . LEU A 1 82 ? 0.705 9.910 -2.935 1.00 90.12 82 LEU A O 1
ATOM 643 N N . ARG A 1 83 ? -0.604 10.764 -1.327 1.00 88.38 83 ARG A N 1
ATOM 644 C CA . ARG A 1 83 ? -0.565 12.156 -1.821 1.00 88.38 83 ARG A CA 1
ATOM 645 C C . ARG A 1 83 ? 0.808 12.811 -1.683 1.00 88.38 83 ARG A C 1
ATOM 647 O O . ARG A 1 83 ? 1.129 13.715 -2.447 1.00 88.38 83 ARG A O 1
ATOM 654 N N . ARG A 1 84 ? 1.613 12.376 -0.708 1.00 83.81 84 ARG A N 1
ATOM 655 C CA . ARG A 1 84 ? 2.985 12.872 -0.497 1.00 83.81 84 ARG A CA 1
ATOM 656 C C . ARG A 1 84 ? 3.959 12.397 -1.570 1.00 83.81 84 ARG A C 1
ATOM 658 O O . ARG A 1 84 ? 5.024 12.989 -1.718 1.00 83.81 84 ARG A O 1
ATOM 665 N N . VAL A 1 85 ? 3.623 11.330 -2.290 1.00 72.88 85 VAL A N 1
ATOM 666 C CA . VAL A 1 85 ? 4.421 10.856 -3.415 1.00 72.88 85 VAL A CA 1
ATOM 667 C C . VAL A 1 85 ? 4.051 11.680 -4.640 1.00 72.88 85 VAL A C 1
ATOM 669 O O . VAL A 1 85 ? 2.889 11.650 -5.047 1.00 72.88 85 VAL A O 1
ATOM 672 N N . PRO A 1 86 ? 5.007 12.397 -5.258 1.00 62.09 86 PRO A N 1
ATOM 673 C CA . PRO A 1 86 ? 4.766 13.009 -6.552 1.00 62.09 86 PRO A CA 1
ATOM 674 C C . PRO A 1 86 ? 4.256 11.930 -7.504 1.00 62.09 86 PRO A C 1
ATOM 676 O O . PRO A 1 86 ? 4.856 10.853 -7.606 1.00 62.09 86 PRO A O 1
ATOM 679 N N . ALA A 1 87 ? 3.133 12.196 -8.175 1.00 56.16 87 ALA A N 1
ATOM 680 C CA . ALA A 1 87 ? 2.687 11.340 -9.262 1.00 56.16 87 ALA A CA 1
ATOM 681 C C . ALA A 1 87 ? 3.879 11.137 -10.210 1.00 56.16 87 ALA A C 1
ATOM 683 O O . ALA A 1 87 ? 4.591 12.111 -10.481 1.00 56.16 87 ALA A O 1
ATOM 684 N N . PRO A 1 88 ? 4.138 9.902 -10.681 1.00 53.16 88 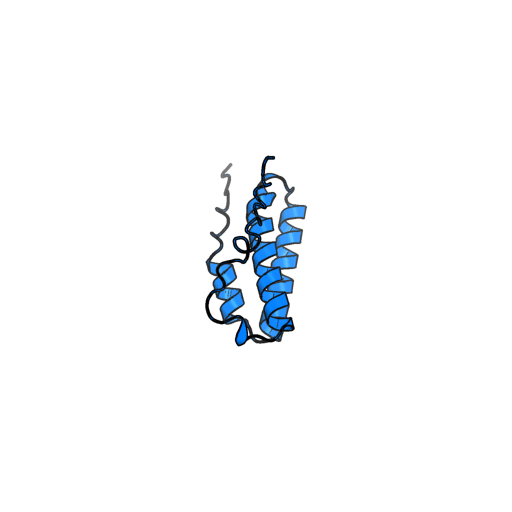PRO A N 1
ATOM 685 C CA . PRO A 1 88 ? 5.194 9.704 -11.656 1.00 53.16 88 PRO A CA 1
ATOM 686 C C . PRO A 1 88 ? 4.850 10.631 -12.815 1.00 53.16 88 PRO A C 1
ATOM 688 O O . PRO A 1 88 ? 3.728 10.570 -13.333 1.00 53.16 88 PRO A O 1
ATOM 691 N N . SER A 1 89 ? 5.766 11.538 -13.163 1.00 47.78 89 SER A N 1
ATOM 692 C CA . SER A 1 89 ? 5.660 12.277 -14.409 1.00 47.78 89 SER A CA 1
ATOM 693 C C . SER A 1 89 ? 5.497 11.202 -15.468 1.00 47.78 89 SER A C 1
ATOM 695 O O . SER A 1 89 ? 6.398 10.404 -15.715 1.00 47.78 89 SER A O 1
ATOM 697 N N . SER A 1 90 ? 4.276 11.067 -15.981 1.00 50.38 90 SER A N 1
ATOM 698 C CA . SER A 1 90 ? 4.010 10.139 -17.060 1.00 50.38 90 SER A CA 1
ATOM 699 C C . SER A 1 90 ? 4.853 10.669 -18.200 1.00 50.38 90 SER A C 1
ATOM 701 O O . SER A 1 90 ? 4.499 11.678 -18.806 1.00 50.38 90 SER A O 1
ATOM 703 N N . GLY A 1 91 ? 6.013 10.050 -18.411 1.00 47.75 91 GLY A N 1
ATOM 704 C CA . GLY A 1 91 ? 6.817 10.203 -19.605 1.00 47.75 91 GLY A CA 1
ATOM 705 C C . GLY A 1 91 ? 5.969 9.705 -20.758 1.00 47.75 91 GLY A C 1
ATOM 706 O O . GLY A 1 91 ? 6.092 8.567 -21.195 1.00 47.75 91 GLY A O 1
ATOM 707 N N . ARG A 1 92 ? 5.033 10.547 -21.195 1.00 43.06 92 ARG A N 1
ATOM 708 C CA . ARG A 1 92 ? 4.421 10.464 -22.502 1.00 43.06 92 ARG A CA 1
ATOM 709 C C . ARG A 1 92 ? 5.535 10.863 -23.456 1.00 43.06 92 ARG A C 1
ATOM 711 O O . ARG A 1 92 ? 5.702 12.032 -23.780 1.00 43.06 92 ARG A O 1
ATOM 718 N N . THR A 1 93 ? 6.355 9.887 -23.817 1.00 50.69 93 THR A N 1
ATOM 719 C CA . THR A 1 93 ? 7.211 9.984 -24.989 1.00 50.69 93 THR A CA 1
ATOM 720 C C . THR A 1 93 ? 6.253 9.995 -26.174 1.00 50.69 93 THR A C 1
ATOM 722 O O . THR A 1 93 ? 5.731 8.954 -26.572 1.00 50.69 93 THR A O 1
ATOM 725 N N . GLU A 1 94 ? 5.891 11.194 -26.629 1.00 41.91 94 GLU A N 1
ATOM 726 C CA . GLU A 1 94 ? 5.272 11.360 -27.939 1.00 41.91 94 GLU A CA 1
ATOM 727 C C . GLU A 1 94 ? 6.322 11.011 -29.002 1.00 41.91 94 GLU A C 1
ATOM 729 O O . GLU A 1 94 ? 7.515 11.265 -28.815 1.00 41.91 94 GLU A O 1
ATOM 734 N N . ALA A 1 95 ? 5.843 10.296 -30.019 1.00 41.56 95 ALA A N 1
ATOM 735 C CA . ALA A 1 95 ? 6.597 9.615 -31.065 1.00 41.56 95 ALA A CA 1
ATOM 736 C C . ALA A 1 95 ? 7.316 10.559 -32.037 1.00 41.56 95 ALA A C 1
ATOM 738 O O . ALA A 1 95 ? 6.835 11.699 -32.224 1.00 41.56 95 ALA A O 1
#

pLDDT: mean 77.57, std 20.74, range [40.84, 97.38]